Protein AF-A0A815FT78-F1 (afdb_monomer_lite)

Foldseek 3Di:
DAPVCVVDPLLDAPCPLVCVQCVVVQAPQAKEWEFQAFAACVCPPLPAALLDDFDPDSTIADGDIGHDPVLVVVVVVQLVVSVVSCVVVVHDDPDSVSSVVNVCSNCLQRYKYQHLNPAQFPRSSRLRSLQSGDLVSVVVSPTDPRSSPDRRVVRIGRRSCLNVDCVRYD

pLDDT: mean 88.98, std 9.95, range [44.56, 98.06]

Sequence (170 aa):
MDAGAFRSSNYRFEQWPYEPSIHSILANNRLLLGMISPLSRQFCPLSYTVNKDPIQDDLIEGTFIGGTSDVIHWWTSMYYETINNYISKNFFIGKDQYLMNAIALTYPHRINMMLSFRTSCGNEWFAFGPLLANQAEKQKLAFSITCQHQNLSEVIIPFENICNDSRNII

Organism: NCBI:txid433720

Secondary structure (DSSP, 8-state):
--GGGGS-TT---SS-S-HHHHHHHHTTS-EEEEE-SPBPGGG-S----TTSPP--SS-EEEEEEE--HHHHHHHHHHHHHHHHHHHHTT-----HHHHHHHHHHH-GGGEEEEEGGG-SSS-GGG-HHHHHS-HHHHHHTT--HHHHT--HHHHEEEGGGGGG-GGGB-

Structure (mmCIF, N/CA/C/O backbone):
data_AF-A0A815FT78-F1
#
_entry.id   AF-A0A815FT78-F1
#
loop_
_atom_site.group_PDB
_atom_site.id
_atom_site.type_symbol
_atom_site.label_atom_id
_atom_site.label_alt_id
_atom_site.label_comp_id
_atom_site.label_asym_id
_atom_site.label_entity_id
_atom_site.label_seq_id
_atom_site.pdbx_PDB_ins_code
_atom_site.Cartn_x
_atom_site.Cartn_y
_atom_site.Cartn_z
_atom_site.occupancy
_atom_site.B_iso_or_equiv
_atom_site.auth_seq_id
_atom_site.auth_comp_id
_atom_site.auth_asym_id
_atom_site.auth_atom_id
_atom_site.pdbx_PDB_model_num
ATOM 1 N N . MET A 1 1 ? -6.212 -1.878 -11.788 1.00 44.56 1 MET A N 1
ATOM 2 C CA . MET A 1 1 ? -6.041 -0.959 -12.930 1.00 44.56 1 MET A CA 1
ATOM 3 C C . MET A 1 1 ? -5.836 0.409 -12.305 1.00 44.56 1 MET A C 1
ATOM 5 O O . MET A 1 1 ? -6.713 0.821 -11.560 1.00 44.56 1 MET A O 1
ATOM 9 N N . ASP A 1 2 ? -4.664 1.017 -12.489 1.00 55.25 2 ASP A N 1
ATOM 10 C CA . ASP A 1 2 ? -4.301 2.308 -11.881 1.00 55.25 2 ASP A CA 1
ATOM 11 C C . ASP A 1 2 ? -5.181 3.427 -12.465 1.00 55.25 2 ASP A C 1
ATOM 13 O O . ASP A 1 2 ? -5.208 3.621 -13.682 1.00 55.25 2 ASP A O 1
ATOM 17 N N . ALA A 1 3 ? -5.927 4.147 -11.620 1.00 55.75 3 ALA A N 1
ATOM 18 C CA . ALA A 1 3 ? -6.829 5.208 -12.073 1.00 55.75 3 ALA A CA 1
ATOM 19 C C . ALA A 1 3 ? -6.074 6.405 -12.692 1.00 55.75 3 ALA A C 1
ATOM 21 O O . ALA A 1 3 ? -6.621 7.134 -13.525 1.00 55.75 3 ALA A O 1
ATOM 22 N N . GLY A 1 4 ? -4.801 6.589 -12.343 1.00 57.84 4 GLY A N 1
ATOM 23 C CA . GLY A 1 4 ? -3.894 7.559 -12.946 1.00 57.84 4 GLY A CA 1
ATOM 24 C C . GLY A 1 4 ? -3.567 7.311 -14.402 1.00 57.84 4 GLY A C 1
ATOM 25 O O . GLY A 1 4 ? -3.330 8.268 -15.143 1.00 57.84 4 GLY A O 1
ATOM 26 N N . ALA A 1 5 ? -3.628 6.053 -14.846 1.00 56.88 5 ALA A N 1
ATOM 27 C CA . ALA A 1 5 ? -3.409 5.702 -16.245 1.00 56.88 5 ALA A CA 1
ATOM 28 C C . ALA A 1 5 ? -4.428 6.382 -17.181 1.00 56.88 5 ALA A C 1
ATOM 30 O O . ALA A 1 5 ? -4.136 6.599 -18.353 1.00 56.88 5 ALA A O 1
ATOM 31 N N . PHE A 1 6 ? -5.593 6.801 -16.666 1.00 55.50 6 PHE A N 1
ATOM 32 C CA . PHE A 1 6 ? -6.598 7.553 -17.427 1.00 55.50 6 PHE A CA 1
ATOM 33 C C . PHE A 1 6 ? -6.329 9.061 -17.515 1.00 55.50 6 PHE A C 1
ATOM 35 O O . PHE A 1 6 ? -6.979 9.748 -18.301 1.00 55.50 6 PHE A O 1
ATOM 42 N N . ARG A 1 7 ? -5.390 9.604 -16.729 1.00 61.91 7 ARG A N 1
ATOM 43 C CA . ARG A 1 7 ? -5.092 11.049 -16.711 1.00 61.91 7 ARG A CA 1
ATOM 44 C C . ARG A 1 7 ? -4.151 11.487 -17.831 1.00 61.91 7 ARG A C 1
ATOM 46 O O . ARG A 1 7 ? -4.019 12.681 -18.079 1.00 61.91 7 ARG A O 1
ATOM 53 N N . SER A 1 8 ? -3.509 10.542 -18.513 1.00 62.00 8 SER A N 1
ATOM 54 C CA . SER A 1 8 ? -2.646 10.814 -19.658 1.00 62.00 8 SER A CA 1
ATOM 55 C C . SER A 1 8 ? -2.839 9.743 -20.721 1.00 62.00 8 SER A C 1
ATOM 57 O O . SER A 1 8 ? -2.659 8.556 -20.461 1.00 62.00 8 SER A O 1
ATOM 59 N N . SER A 1 9 ? -3.133 10.164 -21.952 1.00 57.16 9 SER A N 1
ATOM 60 C CA . SER A 1 9 ? -3.260 9.280 -23.120 1.00 57.16 9 SER A CA 1
ATOM 61 C C . SER A 1 9 ? -1.984 8.493 -23.445 1.00 57.16 9 SER A C 1
ATOM 63 O O . SER A 1 9 ? -2.024 7.580 -24.274 1.00 57.16 9 SER A O 1
ATOM 65 N N . ASN A 1 10 ? -0.863 8.861 -22.817 1.00 63.44 10 ASN A N 1
ATOM 66 C CA . ASN A 1 10 ? 0.461 8.337 -23.113 1.00 63.44 10 ASN A CA 1
ATOM 67 C C . ASN A 1 10 ? 0.827 7.112 -22.260 1.00 63.44 10 ASN A C 1
ATOM 69 O O . ASN A 1 10 ? 1.758 6.406 -22.628 1.00 63.44 10 ASN A O 1
ATOM 73 N N . TYR A 1 11 ? 0.101 6.799 -21.177 1.00 70.19 11 TYR A N 1
ATOM 74 C CA . TYR A 1 11 ? 0.361 5.598 -20.371 1.00 70.19 11 TYR A CA 1
ATOM 75 C C . TYR A 1 11 ? -0.310 4.366 -20.978 1.00 70.19 11 TYR A C 1
ATOM 77 O O . TYR A 1 11 ? -1.369 3.920 -20.543 1.00 70.19 11 TYR A O 1
ATOM 85 N N . ARG A 1 12 ? 0.314 3.811 -22.020 1.00 77.69 12 ARG A N 1
ATOM 86 C CA . ARG A 1 12 ? -0.079 2.521 -22.598 1.00 77.69 12 ARG A CA 1
ATOM 87 C C . ARG A 1 12 ? 0.994 1.488 -22.311 1.00 77.69 12 ARG A C 1
ATOM 89 O O . ARG A 1 12 ? 1.966 1.379 -23.056 1.00 77.69 12 ARG A O 1
ATOM 96 N N . PHE A 1 13 ? 0.795 0.758 -21.223 1.00 80.12 13 PHE A N 1
ATOM 97 C CA . PHE A 1 13 ? 1.576 -0.431 -20.926 1.00 80.12 13 PHE A CA 1
ATOM 98 C C . PHE A 1 13 ? 0.989 -1.623 -21.689 1.00 80.12 13 PHE A C 1
ATOM 100 O O . PHE A 1 13 ? -0.222 -1.837 -21.696 1.00 80.12 13 PHE A O 1
ATOM 107 N N . GLU A 1 14 ? 1.851 -2.372 -22.357 1.00 84.19 14 GLU A N 1
ATOM 108 C CA . GLU A 1 14 ? 1.546 -3.608 -23.073 1.00 84.19 14 GLU A CA 1
ATOM 109 C C . GLU A 1 14 ? 1.673 -4.826 -22.145 1.00 84.19 14 GLU A C 1
ATOM 111 O O . GLU A 1 14 ? 0.947 -5.804 -22.309 1.00 84.19 14 GLU A O 1
ATOM 116 N N . GLN A 1 15 ? 2.568 -4.764 -21.154 1.00 83.81 15 GLN A N 1
ATOM 117 C CA . GLN A 1 15 ? 2.854 -5.843 -20.209 1.00 83.81 15 GLN A CA 1
ATOM 118 C C . GLN A 1 15 ? 2.932 -5.302 -18.778 1.00 83.81 15 GLN A C 1
ATOM 120 O O . GLN A 1 15 ? 4.006 -5.217 -18.181 1.00 83.81 15 GLN A O 1
ATOM 125 N N . TRP A 1 16 ? 1.768 -4.953 -18.222 1.00 85.31 16 TRP A N 1
ATOM 126 C CA . TRP A 1 16 ? 1.654 -4.437 -16.860 1.00 85.31 16 TRP A CA 1
ATOM 127 C C . TRP A 1 16 ? 0.623 -5.205 -16.013 1.00 85.31 16 TRP A C 1
ATOM 129 O O . TRP A 1 16 ? -0.492 -5.444 -16.483 1.00 85.31 16 TRP A O 1
ATOM 139 N N . PRO A 1 17 ? 0.948 -5.532 -14.749 1.00 88.31 17 PRO A N 1
ATOM 140 C CA . PRO A 1 17 ? 2.288 -5.446 -14.169 1.00 88.31 17 PRO A CA 1
ATOM 141 C C . PRO A 1 17 ? 3.243 -6.443 -14.848 1.00 88.31 17 PRO A C 1
ATOM 143 O O . PRO A 1 17 ? 2.820 -7.505 -15.307 1.00 88.31 17 PRO A O 1
ATOM 146 N N . TYR A 1 18 ? 4.534 -6.118 -14.904 1.00 89.81 18 TYR A N 1
ATOM 147 C CA . TYR A 1 18 ? 5.546 -7.026 -15.430 1.00 89.81 18 TYR A CA 1
ATOM 148 C C . TYR A 1 18 ? 5.786 -8.161 -14.431 1.00 89.81 18 TYR A C 1
ATOM 150 O O . TYR A 1 18 ? 6.516 -8.011 -13.449 1.00 89.81 18 TYR A O 1
ATOM 158 N N . GLU A 1 19 ? 5.125 -9.291 -14.680 1.00 86.88 19 GLU A N 1
ATOM 159 C CA . GLU A 1 19 ? 5.017 -10.433 -13.766 1.00 86.88 19 GLU A CA 1
ATOM 160 C C . GLU A 1 19 ? 6.357 -10.872 -13.144 1.00 86.88 19 GLU A C 1
ATOM 162 O O . GLU A 1 19 ? 6.412 -10.945 -11.911 1.00 86.88 19 GLU A O 1
ATOM 167 N N . PRO A 1 20 ? 7.467 -11.010 -13.904 1.00 87.44 20 PRO A N 1
ATOM 168 C CA . PRO A 1 20 ? 8.739 -11.449 -13.331 1.00 87.44 20 PRO A CA 1
ATOM 169 C C . PRO A 1 20 ? 9.289 -10.518 -12.244 1.00 87.44 20 PRO A C 1
ATOM 171 O O . PRO A 1 20 ? 10.016 -10.964 -11.358 1.00 87.44 20 PRO A O 1
ATOM 174 N N . SER A 1 21 ? 8.952 -9.225 -12.287 1.00 81.50 21 SER A N 1
ATOM 175 C CA . SER A 1 21 ? 9.398 -8.252 -11.285 1.00 81.50 21 SER A CA 1
ATOM 176 C C . SER A 1 21 ? 8.562 -8.266 -10.010 1.00 81.50 21 SER A C 1
ATOM 178 O O . SER A 1 21 ? 9.054 -7.811 -8.979 1.00 81.50 21 SER A O 1
ATOM 180 N N . ILE A 1 22 ? 7.323 -8.764 -10.055 1.00 85.62 22 ILE A N 1
ATOM 181 C CA . ILE A 1 22 ? 6.393 -8.684 -8.916 1.00 85.62 22 ILE A CA 1
ATOM 182 C C . ILE A 1 22 ? 6.080 -10.050 -8.310 1.00 85.62 22 ILE A C 1
ATOM 184 O O . ILE A 1 22 ? 5.576 -10.106 -7.189 1.00 85.62 22 ILE A O 1
ATOM 188 N N . HIS A 1 23 ? 6.394 -11.142 -9.015 1.00 86.75 23 HIS A N 1
ATOM 189 C CA . HIS A 1 23 ? 6.067 -12.504 -8.601 1.00 86.75 23 HIS A CA 1
ATOM 190 C C . HIS A 1 23 ? 6.507 -12.800 -7.164 1.00 86.75 23 HIS A C 1
ATOM 192 O O . HIS A 1 23 ? 5.698 -13.191 -6.327 1.00 86.75 23 HIS A O 1
ATOM 198 N N . SER A 1 24 ? 7.778 -12.542 -6.843 1.00 83.75 24 SER A N 1
ATOM 199 C CA . SER A 1 24 ? 8.332 -12.791 -5.507 1.00 83.75 24 SER A CA 1
ATOM 200 C C . SER A 1 24 ? 7.691 -11.923 -4.417 1.00 83.75 24 SER A C 1
ATOM 202 O O . SER A 1 24 ? 7.580 -12.358 -3.271 1.00 83.75 24 SER A O 1
ATOM 204 N N . ILE A 1 25 ? 7.235 -10.718 -4.770 1.00 85.44 25 ILE A N 1
ATOM 205 C CA . ILE A 1 25 ? 6.565 -9.790 -3.854 1.00 85.44 25 ILE A CA 1
ATOM 206 C C . ILE A 1 25 ? 5.136 -10.253 -3.568 1.00 85.44 25 ILE A C 1
ATOM 208 O O . ILE A 1 25 ? 4.700 -10.159 -2.425 1.00 85.44 25 ILE A O 1
ATOM 212 N N . LEU A 1 26 ? 4.410 -10.755 -4.572 1.00 84.88 26 LEU A N 1
ATOM 213 C CA . LEU A 1 26 ? 3.021 -11.199 -4.406 1.00 84.88 26 LEU A CA 1
ATOM 214 C C . LEU A 1 26 ? 2.891 -12.634 -3.880 1.00 84.88 26 LEU A C 1
ATOM 216 O O . LEU A 1 26 ? 1.887 -12.967 -3.250 1.00 84.88 26 LEU A O 1
ATOM 220 N N . ALA A 1 27 ? 3.896 -13.483 -4.102 1.00 83.69 27 ALA A N 1
ATOM 221 C CA . ALA A 1 27 ? 3.887 -14.877 -3.663 1.00 83.69 27 ALA A CA 1
ATOM 222 C C . ALA A 1 27 ? 4.019 -15.047 -2.136 1.00 83.69 27 ALA A C 1
ATOM 224 O O . ALA A 1 27 ? 3.733 -16.119 -1.610 1.00 83.69 27 ALA A O 1
ATOM 225 N N . ASN A 1 28 ? 4.414 -14.006 -1.396 1.00 84.50 28 ASN A N 1
ATOM 226 C CA . ASN A 1 28 ? 4.670 -14.085 0.049 1.00 84.50 28 ASN A CA 1
ATOM 227 C C . ASN A 1 28 ? 3.409 -14.005 0.937 1.00 84.50 28 ASN A C 1
ATOM 229 O O . ASN A 1 28 ? 3.523 -13.787 2.144 1.00 84.50 28 ASN A O 1
ATOM 233 N N . ASN A 1 29 ? 2.219 -14.200 0.358 1.00 88.62 29 ASN A N 1
ATOM 234 C CA . ASN A 1 29 ? 0.929 -14.194 1.054 1.00 88.62 29 ASN A CA 1
ATOM 235 C C . ASN A 1 29 ? 0.651 -12.895 1.843 1.00 88.62 29 ASN A C 1
ATOM 237 O O . ASN A 1 29 ? 0.016 -12.913 2.904 1.00 88.62 29 ASN A O 1
ATOM 241 N N . ARG A 1 30 ? 1.117 -11.760 1.312 1.00 93.44 30 ARG A N 1
ATOM 242 C CA . ARG A 1 30 ? 0.825 -10.413 1.810 1.00 93.44 30 ARG A CA 1
ATOM 243 C C . ARG A 1 30 ? 0.186 -9.576 0.718 1.00 93.44 30 ARG A C 1
ATOM 245 O O . ARG A 1 30 ? 0.456 -9.766 -0.466 1.00 93.44 30 ARG A O 1
ATOM 252 N N . LEU A 1 31 ? -0.644 -8.632 1.134 1.00 93.88 31 LEU A N 1
ATOM 253 C CA . LEU A 1 31 ? -1.253 -7.669 0.236 1.00 93.88 31 LEU A CA 1
ATOM 254 C C . LEU A 1 31 ? -0.255 -6.563 -0.089 1.00 93.88 31 LEU A C 1
ATOM 256 O O . LEU A 1 31 ? 0.326 -5.992 0.828 1.00 93.88 31 LEU A O 1
ATOM 260 N N . LEU A 1 32 ? -0.082 -6.228 -1.363 1.00 93.50 32 LEU A N 1
ATOM 261 C CA . LEU A 1 32 ? 0.662 -5.036 -1.762 1.00 93.50 32 LEU A CA 1
ATOM 262 C C . LEU A 1 32 ? -0.276 -3.824 -1.823 1.00 93.50 32 LEU A C 1
ATOM 264 O O . LEU A 1 32 ? -1.267 -3.867 -2.550 1.00 93.50 32 LEU A O 1
ATOM 268 N N . LEU A 1 33 ? 0.068 -2.763 -1.088 1.00 93.50 33 LEU A N 1
ATOM 269 C CA . LEU A 1 33 ? -0.592 -1.451 -1.103 1.00 93.50 33 LEU A CA 1
ATOM 270 C C . LEU A 1 33 ? 0.425 -0.336 -1.391 1.00 93.50 33 LEU A C 1
ATOM 272 O O . LEU A 1 33 ? 1.629 -0.532 -1.214 1.00 93.50 33 LEU A O 1
ATOM 276 N N . GLY A 1 34 ? -0.047 0.829 -1.843 1.00 92.75 34 GLY A N 1
ATOM 277 C CA . GLY A 1 34 ? 0.787 2.021 -2.042 1.00 92.75 34 GLY A CA 1
ATOM 278 C C . GLY A 1 34 ? 0.671 2.988 -0.877 1.00 92.75 34 GLY A C 1
ATOM 279 O O . GLY A 1 34 ? -0.418 3.172 -0.352 1.00 92.75 34 GLY A O 1
ATOM 280 N N . MET A 1 35 ? 1.771 3.626 -0.499 1.00 94.38 35 MET A N 1
ATOM 281 C CA . MET A 1 35 ? 1.827 4.649 0.541 1.00 94.38 35 MET A CA 1
ATOM 282 C C . MET A 1 35 ? 2.392 5.933 -0.054 1.00 94.38 35 MET A C 1
ATOM 284 O O . MET A 1 35 ? 3.529 5.967 -0.525 1.00 94.38 35 MET A O 1
ATOM 288 N N . ILE A 1 36 ? 1.578 6.979 -0.051 1.00 94.31 36 ILE A N 1
ATOM 289 C CA . ILE A 1 36 ? 1.818 8.255 -0.735 1.00 94.31 36 ILE A CA 1
ATOM 290 C C . ILE A 1 36 ? 2.419 9.327 0.178 1.00 94.31 36 ILE A C 1
ATOM 292 O O . ILE A 1 36 ? 2.924 10.329 -0.310 1.00 94.31 36 ILE A O 1
ATOM 296 N N . SER A 1 37 ? 2.434 9.095 1.490 1.00 95.00 37 SER A N 1
ATOM 297 C CA . SER A 1 37 ? 2.999 10.015 2.482 1.00 95.00 37 SER A CA 1
ATOM 298 C C . SER A 1 37 ? 3.778 9.236 3.544 1.00 95.00 37 SER A C 1
ATOM 300 O O . SER A 1 37 ? 3.440 8.081 3.790 1.00 95.00 37 SER A O 1
ATOM 302 N N . PRO A 1 38 ? 4.791 9.821 4.209 1.00 96.31 38 PRO A N 1
ATOM 303 C CA . PRO A 1 38 ? 5.415 9.206 5.381 1.00 96.31 38 PRO A CA 1
ATOM 304 C C . PRO A 1 38 ? 4.419 8.992 6.534 1.00 96.31 38 PRO A C 1
ATOM 306 O O . PRO A 1 38 ? 3.442 9.727 6.673 1.00 96.31 38 PRO A O 1
ATOM 309 N N . LEU A 1 39 ? 4.682 8.006 7.398 1.00 96.75 39 LEU A N 1
ATOM 310 C CA . LEU A 1 39 ? 3.824 7.705 8.546 1.00 96.75 39 LEU A CA 1
ATOM 311 C C . LEU A 1 39 ? 4.026 8.738 9.659 1.00 96.75 39 LEU A C 1
ATOM 313 O O . LEU A 1 39 ? 5.156 8.995 10.058 1.00 96.75 39 LEU A O 1
ATOM 317 N N . SER A 1 40 ? 2.957 9.279 10.243 1.00 96.25 40 SER A N 1
ATOM 318 C CA . SER A 1 40 ? 3.118 10.107 11.445 1.00 96.25 40 SER A CA 1
ATOM 319 C C . SER A 1 40 ? 3.694 9.292 12.608 1.00 96.25 40 SER A C 1
ATOM 321 O O . SER A 1 40 ? 3.234 8.182 12.895 1.00 96.25 40 SER A O 1
ATOM 323 N N . ARG A 1 41 ? 4.653 9.870 13.342 1.00 95.75 41 ARG A N 1
ATOM 324 C CA . ARG A 1 41 ? 5.292 9.230 14.505 1.00 95.75 41 ARG A CA 1
ATOM 325 C C . ARG A 1 41 ? 4.304 8.744 15.565 1.00 95.75 41 ARG A C 1
ATOM 327 O O . ARG A 1 41 ? 4.609 7.782 16.264 1.00 95.75 41 ARG A O 1
ATOM 334 N N . GLN A 1 42 ? 3.122 9.352 15.665 1.00 94.75 42 GLN A N 1
ATOM 335 C CA . GLN A 1 42 ? 2.080 8.938 16.613 1.00 94.75 42 GLN A CA 1
ATOM 336 C C . GLN A 1 42 ? 1.581 7.500 16.395 1.00 94.75 42 GLN A C 1
ATOM 338 O O . GLN A 1 42 ? 1.028 6.895 17.310 1.00 94.75 42 GLN A O 1
ATOM 343 N N . PHE A 1 43 ? 1.773 6.948 15.194 1.00 95.75 43 PHE A N 1
ATOM 344 C CA . PHE A 1 43 ? 1.397 5.575 14.868 1.00 95.75 43 PHE A CA 1
ATOM 345 C C . PHE A 1 43 ? 2.512 4.561 15.145 1.00 95.75 43 PHE A C 1
ATOM 347 O O . PHE A 1 43 ? 2.291 3.368 14.958 1.00 95.75 43 PHE A O 1
ATOM 354 N N . CYS A 1 44 ? 3.687 5.005 15.604 1.00 95.56 44 CYS A N 1
ATOM 355 C CA . CYS A 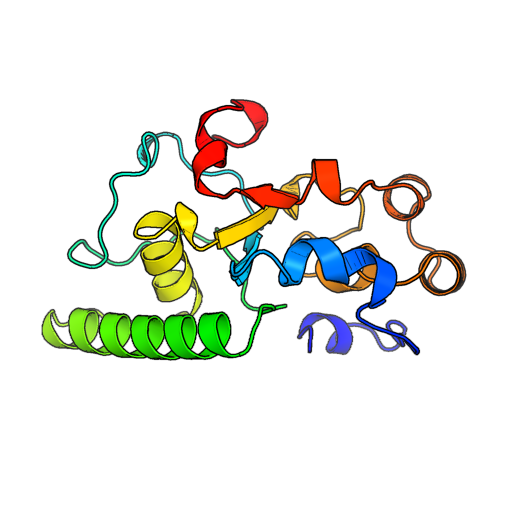1 44 ? 4.780 4.132 16.013 1.00 95.56 44 CYS A CA 1
ATOM 356 C C . CYS A 1 44 ? 4.842 4.018 17.553 1.00 95.56 44 CYS A C 1
ATOM 358 O O . CYS A 1 44 ? 4.908 5.040 18.236 1.00 95.56 44 CYS A O 1
ATOM 360 N N . PRO A 1 45 ? 4.880 2.797 18.124 1.00 95.25 45 PRO A N 1
ATOM 361 C CA . PRO A 1 45 ? 4.790 1.506 17.441 1.00 95.25 45 PRO A CA 1
ATOM 362 C C . PRO A 1 45 ? 3.373 1.224 16.913 1.00 95.25 45 PRO A C 1
ATOM 364 O O . PRO A 1 45 ? 2.384 1.697 17.483 1.00 95.25 45 PRO A O 1
ATOM 367 N N . LEU A 1 46 ? 3.293 0.407 15.855 1.00 94.81 46 LEU A N 1
ATOM 368 C CA . LEU A 1 46 ? 2.053 0.022 15.169 1.00 94.81 46 LEU A CA 1
ATOM 369 C C . LEU A 1 46 ? 1.098 -0.736 16.109 1.00 94.81 46 LEU A C 1
ATOM 371 O O . LEU A 1 46 ? 1.129 -1.958 16.212 1.00 94.81 46 LEU A O 1
ATOM 375 N N . SER A 1 47 ? 0.265 0.016 16.824 1.00 94.69 47 SER A N 1
ATOM 376 C CA . SER A 1 47 ? -0.645 -0.464 17.880 1.00 94.69 47 SER A CA 1
ATOM 377 C C . SER A 1 47 ? -2.087 0.017 17.669 1.00 94.69 47 SER A C 1
ATOM 379 O O . SER A 1 47 ? -2.916 0.061 18.588 1.00 94.69 47 SER A O 1
ATOM 381 N N . TYR A 1 48 ? -2.393 0.446 16.446 1.00 96.38 48 TYR A N 1
ATOM 382 C CA . TYR A 1 48 ? -3.745 0.801 16.049 1.00 96.38 48 TYR A CA 1
ATOM 383 C C . TYR A 1 48 ? -4.626 -0.452 15.963 1.00 96.38 48 TYR A C 1
ATOM 385 O O . TYR A 1 48 ? -4.146 -1.559 15.731 1.00 96.38 48 TYR A O 1
ATOM 393 N N . THR A 1 49 ? -5.930 -0.271 16.159 1.00 95.62 49 THR A N 1
ATOM 394 C CA . THR A 1 49 ? -6.923 -1.316 15.922 1.00 95.62 49 THR A CA 1
ATOM 395 C C . THR A 1 49 ? -8.127 -0.701 15.228 1.00 95.62 49 THR A C 1
ATOM 397 O O . THR A 1 49 ? -8.513 0.423 15.552 1.00 95.62 49 THR A O 1
ATOM 400 N N . VAL A 1 50 ? -8.781 -1.461 14.347 1.00 95.12 50 VAL A N 1
ATOM 401 C CA . VAL A 1 50 ? -10.027 -1.057 13.665 1.00 95.12 50 VAL A CA 1
ATOM 402 C C . VAL A 1 50 ? -11.159 -0.674 14.626 1.00 95.12 50 VAL A C 1
ATOM 404 O O . VAL A 1 50 ? -12.172 -0.121 14.214 1.00 95.12 50 VAL A O 1
ATOM 407 N N . ASN A 1 51 ? -11.023 -0.947 15.926 1.00 94.56 51 ASN A N 1
ATOM 408 C CA . ASN A 1 51 ? -12.001 -0.531 16.921 1.00 94.56 51 ASN A CA 1
ATOM 409 C C . ASN A 1 51 ? -11.910 0.954 17.300 1.00 94.56 51 ASN A C 1
ATOM 411 O O . ASN A 1 51 ? -12.885 1.466 17.852 1.00 94.56 51 ASN A O 1
ATOM 415 N N . LYS A 1 52 ? -10.789 1.619 17.002 1.00 94.44 52 LYS A N 1
ATOM 416 C CA . LYS A 1 52 ? -10.595 3.067 17.161 1.00 94.44 52 LYS A CA 1
ATOM 417 C C . LYS A 1 52 ? -11.223 3.838 15.996 1.00 94.44 52 LYS A C 1
ATOM 419 O O . LYS A 1 52 ? -11.635 3.242 15.005 1.00 94.44 52 LYS A O 1
ATOM 424 N N . ASP A 1 53 ? -11.255 5.159 16.110 1.00 93.81 53 ASP A N 1
ATOM 425 C CA . ASP A 1 53 ? -11.791 6.056 15.085 1.00 93.81 53 ASP A CA 1
ATOM 426 C C . ASP A 1 53 ? -11.053 5.896 13.740 1.00 93.81 53 ASP A C 1
ATOM 428 O O . ASP A 1 53 ? -9.853 5.584 13.739 1.00 93.81 53 ASP A O 1
ATOM 432 N N . PRO A 1 54 ? -11.735 6.105 12.595 1.00 94.25 54 PRO A N 1
ATOM 433 C CA . PRO A 1 54 ? -11.110 6.034 11.277 1.00 94.25 54 PRO A CA 1
ATOM 434 C C . PRO A 1 54 ? -9.930 6.998 11.139 1.00 94.25 54 PRO A C 1
ATOM 436 O O . PRO A 1 54 ? -9.972 8.129 11.624 1.00 94.25 54 PRO A O 1
ATOM 439 N N . ILE A 1 55 ? -8.896 6.573 10.416 1.00 93.69 55 ILE A N 1
ATOM 440 C CA . ILE A 1 55 ? -7.696 7.384 10.191 1.00 93.69 55 ILE A CA 1
ATOM 441 C C . ILE A 1 55 ? -7.884 8.216 8.929 1.00 93.69 55 ILE A C 1
ATOM 443 O O . ILE A 1 55 ? -7.829 7.688 7.816 1.00 93.69 55 ILE A O 1
ATOM 447 N N . GLN A 1 56 ? -8.091 9.517 9.119 1.00 92.75 56 GLN A N 1
ATOM 448 C CA . GLN A 1 56 ? -8.429 10.467 8.058 1.00 92.75 56 GLN A CA 1
ATOM 449 C C . GLN A 1 56 ? -7.204 11.130 7.405 1.00 92.75 56 GLN A C 1
ATOM 451 O O . GLN A 1 56 ? -7.287 12.270 6.955 1.00 92.75 56 GLN A O 1
ATOM 456 N N . ASP A 1 57 ? -6.087 10.406 7.333 1.00 92.19 57 ASP A N 1
ATOM 457 C CA . ASP A 1 57 ? -4.842 10.878 6.724 1.00 92.19 57 ASP A CA 1
ATOM 458 C C . ASP A 1 57 ? -4.738 10.416 5.261 1.00 92.19 57 ASP A C 1
ATOM 460 O O . ASP A 1 57 ? -5.072 9.271 4.936 1.00 92.19 57 ASP A O 1
ATOM 464 N N . ASP A 1 58 ? -4.211 11.268 4.380 1.00 92.44 58 ASP A N 1
ATOM 465 C CA . ASP A 1 58 ? -3.877 10.889 3.001 1.00 92.44 58 ASP A CA 1
ATOM 466 C C . ASP A 1 58 ? -2.550 10.087 3.000 1.00 92.44 58 ASP A C 1
ATOM 468 O O . ASP A 1 58 ? -1.465 10.614 2.737 1.00 92.44 58 ASP A O 1
ATOM 472 N N . LEU A 1 59 ? -2.638 8.805 3.384 1.00 94.00 59 LEU A N 1
ATOM 473 C CA . LEU A 1 59 ? -1.491 7.929 3.667 1.00 94.00 59 LEU A CA 1
ATOM 474 C C . LEU A 1 59 ? -1.337 6.781 2.663 1.00 94.00 59 LEU A C 1
ATOM 476 O O . LEU A 1 59 ? -0.301 6.681 2.010 1.00 94.00 59 LEU A O 1
ATOM 480 N N . ILE A 1 60 ? -2.324 5.888 2.579 1.00 93.62 60 ILE A N 1
ATOM 481 C CA . ILE A 1 60 ? -2.322 4.719 1.683 1.00 93.62 60 ILE A CA 1
ATOM 482 C C . ILE A 1 60 ? -3.158 5.023 0.452 1.00 93.62 60 ILE A C 1
ATOM 484 O O . ILE A 1 60 ? -4.129 5.737 0.562 1.00 93.62 60 ILE A O 1
ATOM 488 N N . GLU A 1 61 ? -2.864 4.484 -0.719 1.00 85.75 61 GLU A N 1
ATOM 489 C CA . GLU A 1 61 ? -3.657 4.727 -1.924 1.00 85.75 61 GLU A CA 1
ATOM 490 C C . GLU A 1 61 ? -4.276 3.450 -2.510 1.00 85.75 61 GLU A C 1
ATOM 492 O O . GLU A 1 61 ? -3.634 2.399 -2.595 1.00 85.75 61 GLU A O 1
ATOM 497 N N . GLY A 1 62 ? -5.516 3.578 -2.996 1.00 66.94 62 GLY A N 1
ATOM 498 C CA . GLY A 1 62 ? -6.210 2.587 -3.814 1.00 66.94 62 GLY A CA 1
ATOM 499 C C . GLY A 1 62 ? -5.875 2.681 -5.305 1.00 66.94 62 GLY A C 1
ATOM 500 O O . GLY A 1 62 ? -6.698 3.141 -6.090 1.00 66.94 62 GLY A O 1
ATOM 501 N N . THR A 1 63 ? -4.699 2.197 -5.710 1.00 63.66 63 THR A N 1
ATOM 502 C CA . THR A 1 63 ? -4.301 2.163 -7.135 1.00 63.66 63 THR A CA 1
ATOM 503 C C . THR A 1 63 ? -3.947 0.751 -7.619 1.00 63.66 63 THR A C 1
ATOM 505 O O . THR A 1 63 ? -4.400 0.301 -8.681 1.00 63.66 63 THR A O 1
ATOM 508 N N . PHE A 1 64 ? -3.206 -0.010 -6.815 1.00 74.00 64 PHE A N 1
ATOM 509 C CA . PHE A 1 64 ? -2.888 -1.408 -7.083 1.00 74.00 64 PHE A CA 1
ATOM 510 C C . PHE A 1 64 ? -3.066 -2.225 -5.806 1.00 74.00 64 PHE A C 1
ATOM 512 O O . PHE A 1 64 ? -2.502 -1.897 -4.767 1.00 74.00 64 PHE A O 1
ATOM 519 N N . ILE A 1 65 ? -3.859 -3.288 -5.910 1.00 78.12 65 ILE A N 1
ATOM 520 C CA . ILE A 1 65 ? -4.068 -4.286 -4.864 1.00 78.12 65 ILE A CA 1
ATOM 521 C C . ILE A 1 65 ? -3.635 -5.611 -5.481 1.00 78.12 65 ILE A C 1
ATOM 523 O O . ILE A 1 65 ? -4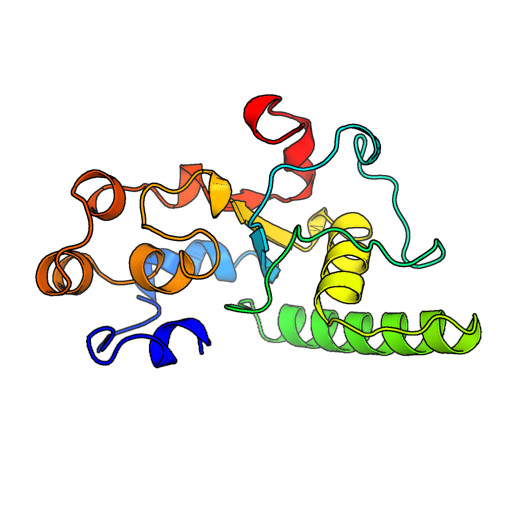.199 -6.035 -6.491 1.00 78.12 65 ILE A O 1
ATOM 527 N N . GLY A 1 66 ? -2.610 -6.236 -4.909 1.00 81.00 66 GLY A N 1
ATOM 528 C CA . GLY A 1 66 ? -2.054 -7.490 -5.414 1.00 81.00 66 GLY A CA 1
ATOM 529 C C . GLY A 1 66 ? -1.753 -8.472 -4.292 1.00 81.00 66 GLY A C 1
ATOM 530 O O . GLY A 1 66 ? -1.427 -8.067 -3.178 1.00 81.00 66 GLY A O 1
ATOM 531 N N . GLY A 1 67 ? -1.851 -9.763 -4.597 1.00 85.69 67 GLY A N 1
ATOM 532 C CA . GLY A 1 67 ? -1.563 -10.861 -3.680 1.00 85.69 67 GLY A CA 1
ATOM 533 C C . GLY A 1 67 ? -2.099 -12.185 -4.220 1.00 85.69 67 GLY A C 1
ATOM 534 O O . GLY A 1 67 ? -2.646 -12.244 -5.323 1.00 85.69 67 GLY A O 1
ATOM 535 N N . THR A 1 68 ? -1.953 -13.248 -3.435 1.00 88.81 68 THR A N 1
ATOM 536 C CA . THR A 1 68 ? -2.588 -14.549 -3.700 1.00 88.81 68 THR A CA 1
ATOM 537 C C . THR A 1 68 ? -4.113 -14.456 -3.545 1.00 88.81 68 THR A C 1
ATOM 539 O O . THR A 1 68 ? -4.628 -13.528 -2.919 1.00 88.81 68 THR A O 1
ATOM 542 N N . SER A 1 69 ? -4.856 -15.443 -4.060 1.00 91.62 69 SER A N 1
ATOM 543 C CA . SER A 1 69 ? -6.320 -15.503 -3.888 1.00 91.62 69 SER A CA 1
ATOM 544 C C . SER A 1 69 ? -6.737 -15.417 -2.414 1.00 91.62 69 SER A C 1
ATOM 546 O O . SER A 1 69 ? -7.675 -14.697 -2.077 1.00 91.62 69 SER A O 1
ATOM 548 N N . ASP A 1 70 ? -6.003 -16.088 -1.525 1.00 93.19 70 ASP A N 1
ATOM 549 C CA . ASP A 1 70 ? -6.270 -16.091 -0.083 1.00 93.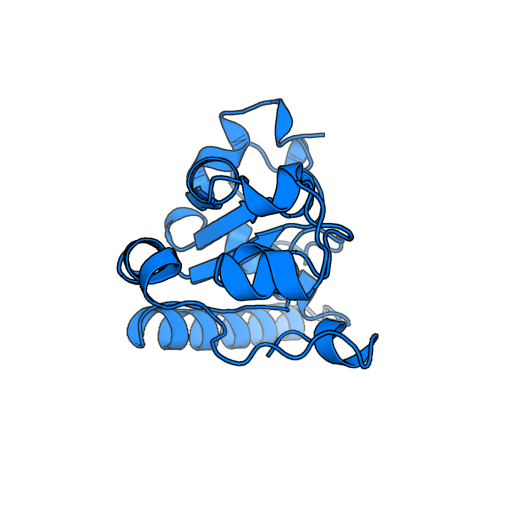19 70 ASP A CA 1
ATOM 550 C C . ASP A 1 70 ? -6.085 -14.706 0.543 1.00 93.19 70 ASP A C 1
ATOM 552 O O . ASP A 1 70 ? -6.874 -14.282 1.391 1.00 93.19 70 ASP A O 1
ATOM 556 N N . VAL A 1 71 ? -5.062 -13.966 0.106 1.00 93.31 71 VAL A N 1
ATOM 557 C CA . VAL A 1 71 ? -4.835 -12.583 0.540 1.00 93.31 71 VAL A CA 1
ATOM 558 C C . VAL A 1 71 ? -5.968 -11.681 0.082 1.00 93.31 71 VAL A C 1
ATOM 560 O O . VAL A 1 71 ? -6.439 -10.866 0.873 1.00 93.31 71 VAL A O 1
ATOM 563 N N . ILE A 1 72 ? -6.417 -11.823 -1.166 1.00 92.69 72 ILE A N 1
ATOM 564 C CA . ILE A 1 72 ? -7.523 -11.019 -1.691 1.00 92.69 72 ILE A CA 1
ATOM 565 C C . ILE A 1 72 ? -8.813 -11.326 -0.925 1.00 92.69 72 ILE A C 1
ATOM 567 O O . ILE A 1 72 ? -9.489 -10.396 -0.493 1.00 92.69 72 ILE A O 1
ATOM 571 N N . HIS A 1 73 ? -9.117 -12.598 -0.653 1.00 95.25 73 HIS A N 1
ATOM 572 C CA . HIS A 1 73 ? -10.270 -12.972 0.172 1.00 95.25 73 HIS A CA 1
ATOM 573 C C . HIS A 1 73 ? -10.195 -12.407 1.592 1.00 95.25 73 HIS A C 1
ATOM 575 O O . HIS A 1 73 ? -11.190 -11.878 2.100 1.00 95.25 73 HIS A O 1
ATOM 581 N N . TRP A 1 74 ? -9.024 -12.482 2.229 1.00 96.06 74 TRP A N 1
ATOM 582 C CA . TRP A 1 74 ? -8.803 -11.868 3.535 1.00 96.06 74 TRP A CA 1
ATOM 583 C C . TRP A 1 74 ? -9.028 -10.354 3.487 1.00 96.06 74 TRP A C 1
ATOM 585 O O . TRP A 1 74 ? -9.768 -9.826 4.314 1.00 96.06 74 TRP A O 1
ATOM 595 N N . TRP A 1 75 ? -8.443 -9.666 2.504 1.00 95.62 75 TRP A N 1
ATOM 596 C CA . TRP A 1 75 ? -8.589 -8.222 2.344 1.00 95.62 75 TRP A CA 1
ATOM 597 C C . TRP A 1 75 ? -10.053 -7.823 2.169 1.00 95.62 75 TRP A C 1
ATOM 599 O O . TRP A 1 75 ? -10.532 -6.945 2.879 1.00 95.62 75 TRP A O 1
ATOM 609 N N . THR A 1 76 ? -10.784 -8.503 1.284 1.00 95.50 76 THR A N 1
ATOM 610 C CA . THR A 1 76 ? -12.214 -8.259 1.065 1.00 95.50 76 THR A CA 1
ATOM 611 C C . THR A 1 76 ? -13.019 -8.443 2.350 1.00 95.50 76 THR A C 1
ATOM 613 O O . THR A 1 76 ? -13.849 -7.594 2.671 1.00 95.50 76 THR A O 1
ATOM 616 N N . SER A 1 77 ? -12.749 -9.510 3.109 1.00 97.56 77 SER A N 1
ATOM 617 C CA . SER A 1 77 ? -13.433 -9.774 4.382 1.00 97.56 77 SER A CA 1
ATOM 618 C C . SER A 1 77 ? -13.170 -8.648 5.384 1.00 97.56 77 SER A C 1
ATOM 620 O O . SER A 1 77 ? -14.111 -8.033 5.883 1.00 97.56 77 SER A O 1
ATOM 622 N N . MET A 1 78 ? -11.898 -8.286 5.588 1.00 97.31 78 MET A N 1
ATOM 623 C CA . MET A 1 78 ? -11.527 -7.213 6.511 1.00 97.31 78 MET A CA 1
ATOM 624 C C . MET A 1 78 ? -12.077 -5.850 6.096 1.00 97.31 78 MET A C 1
ATOM 626 O O . MET A 1 78 ? -12.461 -5.055 6.954 1.00 97.31 78 MET A O 1
ATOM 630 N N . TYR A 1 79 ? -12.124 -5.571 4.795 1.00 96.12 79 TYR A N 1
ATOM 631 C CA . TYR A 1 79 ? -12.659 -4.329 4.255 1.00 96.12 79 TYR A CA 1
ATOM 632 C C . TYR A 1 79 ? -14.135 -4.158 4.626 1.00 96.12 79 TYR A C 1
ATOM 634 O O . TYR A 1 79 ? -14.508 -3.147 5.224 1.00 96.12 79 TYR A O 1
ATOM 642 N N . TYR A 1 80 ? -14.966 -5.171 4.363 1.00 96.69 80 TYR A N 1
ATOM 643 C CA . TYR A 1 80 ? -16.393 -5.113 4.693 1.00 96.69 80 TYR A CA 1
ATOM 644 C C . TYR A 1 80 ? -16.671 -5.196 6.198 1.00 96.69 80 TYR A C 1
ATOM 646 O O . TYR A 1 80 ? -17.565 -4.504 6.688 1.00 96.69 80 TYR A O 1
ATOM 654 N N . GLU A 1 81 ? -15.894 -5.969 6.959 1.00 97.56 81 GLU A N 1
ATOM 655 C CA . GLU A 1 81 ? -16.001 -5.989 8.423 1.00 97.56 81 GLU A CA 1
ATOM 656 C C . GLU A 1 81 ? -15.683 -4.619 9.033 1.00 97.56 81 GLU A C 1
ATOM 658 O O . GLU A 1 81 ? -16.409 -4.143 9.909 1.00 97.56 81 GLU A O 1
ATOM 663 N N . THR A 1 82 ? -14.646 -3.944 8.529 1.00 97.19 82 THR A N 1
ATOM 664 C CA . THR A 1 82 ? -14.253 -2.606 8.993 1.00 97.19 82 THR A CA 1
ATOM 665 C C . THR A 1 82 ? -15.325 -1.568 8.660 1.00 97.19 82 THR A C 1
ATOM 667 O O . THR A 1 82 ? -15.667 -0.757 9.522 1.00 97.19 82 THR A O 1
ATOM 670 N N . ILE A 1 83 ? -15.921 -1.637 7.461 1.00 96.44 83 ILE A N 1
ATOM 671 C CA . ILE A 1 83 ? -17.081 -0.813 7.084 1.00 96.44 83 ILE A CA 1
ATOM 672 C C . ILE A 1 83 ? -18.221 -1.006 8.084 1.00 96.44 83 ILE A C 1
ATOM 674 O O . ILE A 1 83 ? -18.695 -0.031 8.666 1.00 96.44 83 ILE A O 1
ATOM 678 N N . ASN A 1 84 ? -18.639 -2.251 8.320 1.00 96.50 84 ASN A N 1
ATOM 679 C CA . ASN A 1 84 ? -19.763 -2.551 9.208 1.00 96.50 84 ASN A CA 1
ATOM 680 C C . ASN A 1 84 ? -19.504 -2.057 10.636 1.00 96.50 84 ASN A C 1
ATOM 682 O O . ASN A 1 84 ? -20.381 -1.457 11.260 1.00 96.50 84 ASN A O 1
ATOM 686 N N . ASN A 1 85 ? -18.284 -2.251 11.137 1.00 97.06 85 ASN A N 1
ATOM 687 C CA . ASN A 1 85 ? -17.868 -1.766 12.447 1.00 97.06 85 ASN A CA 1
ATOM 688 C C . ASN A 1 85 ? -17.939 -0.231 12.545 1.00 97.06 85 ASN A C 1
ATOM 690 O O . ASN A 1 85 ? -18.474 0.289 13.524 1.00 97.06 85 ASN A O 1
ATOM 694 N N . TYR A 1 86 ? -17.470 0.508 11.540 1.00 97.25 86 TYR A N 1
ATOM 695 C CA . TYR A 1 86 ? -17.545 1.971 11.554 1.00 97.25 86 TYR A CA 1
ATOM 696 C C . TYR A 1 86 ? -18.968 2.507 11.414 1.00 97.25 86 TYR A C 1
ATOM 698 O O . TYR A 1 86 ? -19.344 3.412 12.163 1.00 97.25 86 TYR A O 1
ATOM 706 N N . ILE A 1 87 ? -19.792 1.896 10.561 1.00 95.62 87 ILE A N 1
ATOM 707 C CA . ILE A 1 87 ? -21.216 2.232 10.458 1.00 95.62 87 ILE A CA 1
ATOM 708 C C . ILE A 1 87 ? -21.920 2.008 11.802 1.00 95.62 87 ILE A C 1
ATOM 710 O O . ILE A 1 87 ? -22.667 2.874 12.249 1.00 95.62 87 ILE A O 1
ATOM 714 N N . SER A 1 88 ? -21.632 0.900 12.497 1.00 96.75 88 SER A N 1
ATOM 715 C CA . SER A 1 88 ? -22.235 0.601 13.808 1.00 96.75 88 SER A CA 1
ATOM 716 C C . SER A 1 88 ? -21.924 1.647 14.891 1.00 96.75 88 SER A C 1
ATOM 718 O O . SER A 1 88 ? -22.655 1.762 15.873 1.00 96.75 88 SER A O 1
ATOM 720 N N . LYS A 1 89 ? -20.859 2.434 14.696 1.00 96.19 89 LYS A N 1
ATOM 721 C CA . LYS A 1 89 ? -20.410 3.517 15.582 1.00 96.19 89 LYS A CA 1
ATOM 722 C C . LYS A 1 89 ? -20.821 4.905 15.082 1.00 96.19 89 LYS A C 1
ATOM 724 O O . LYS A 1 89 ? -20.378 5.902 15.641 1.00 96.19 89 LYS A O 1
ATOM 729 N N . ASN A 1 90 ? -21.671 4.979 14.056 1.00 95.94 90 ASN A N 1
ATOM 730 C CA . ASN A 1 90 ? -22.102 6.214 13.396 1.00 95.94 90 ASN A CA 1
ATOM 731 C C . ASN A 1 90 ? -20.959 7.024 12.756 1.00 95.94 90 ASN A C 1
ATOM 733 O O . ASN A 1 90 ? -21.068 8.243 12.614 1.00 95.94 90 ASN A O 1
ATOM 737 N N . PHE A 1 91 ? -19.870 6.371 12.339 1.00 95.75 91 PHE A N 1
ATOM 738 C CA . PHE A 1 91 ? -18.842 7.034 11.540 1.00 95.75 91 PHE A CA 1
ATOM 739 C C . PHE A 1 91 ? -19.233 7.063 10.062 1.00 95.75 91 PHE A C 1
ATOM 741 O O . PHE A 1 91 ? -19.585 6.040 9.473 1.00 95.75 91 PHE A O 1
ATOM 748 N N . PHE A 1 92 ? -19.112 8.236 9.440 1.00 90.12 92 PHE A N 1
ATOM 749 C CA . PHE A 1 92 ? -19.210 8.383 7.992 1.00 90.12 92 PHE A CA 1
ATOM 750 C C . PHE A 1 92 ? -17.857 8.083 7.335 1.00 90.12 92 PHE A C 1
ATOM 752 O O . PHE A 1 92 ? -16.853 8.726 7.642 1.00 90.12 92 PHE A O 1
ATOM 759 N N . ILE A 1 93 ? -17.833 7.127 6.405 1.00 90.94 93 ILE A N 1
ATOM 760 C CA . ILE A 1 93 ? -16.638 6.756 5.641 1.00 90.94 93 ILE A CA 1
ATOM 761 C C . ILE A 1 93 ? -16.750 7.352 4.238 1.00 90.94 93 ILE A C 1
ATOM 763 O O . ILE A 1 93 ? -17.368 6.773 3.349 1.00 90.94 93 ILE A O 1
ATOM 767 N N . GLY A 1 94 ? -16.177 8.544 4.059 1.00 85.19 94 GLY A N 1
ATOM 768 C CA . GLY A 1 94 ? -16.230 9.287 2.793 1.00 85.19 94 GLY A CA 1
ATOM 769 C C . GLY A 1 94 ? -15.122 8.945 1.791 1.00 85.19 94 GLY A C 1
ATOM 770 O O . GLY A 1 94 ? -15.225 9.322 0.627 1.00 85.19 94 GLY A O 1
ATOM 771 N N . LYS A 1 95 ? -14.069 8.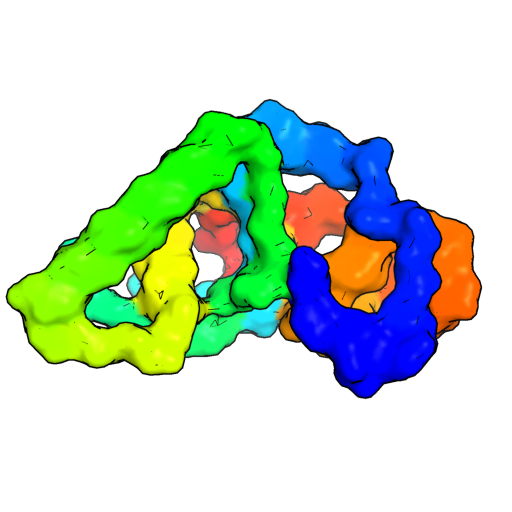246 2.232 1.00 91.44 95 LYS A N 1
ATOM 772 C CA . LYS A 1 95 ? -12.947 7.795 1.400 1.00 91.44 95 LYS A CA 1
ATOM 773 C C . LYS A 1 95 ? -12.585 6.355 1.757 1.00 91.44 95 LYS A C 1
ATOM 775 O O . LYS A 1 95 ? -12.494 6.009 2.935 1.00 91.44 95 LYS A O 1
ATOM 780 N N . ASP A 1 96 ? -12.322 5.539 0.745 1.00 91.56 96 ASP A N 1
ATOM 781 C CA . ASP A 1 96 ? -11.794 4.178 0.883 1.00 91.56 96 ASP A CA 1
ATOM 782 C C . ASP A 1 96 ? -10.459 4.147 1.642 1.00 91.56 96 ASP A C 1
ATOM 784 O O . ASP A 1 96 ? -10.222 3.250 2.451 1.00 91.56 96 ASP A O 1
ATOM 788 N N . GLN A 1 97 ? -9.645 5.185 1.463 1.00 93.19 97 GLN A N 1
ATOM 789 C CA . GLN A 1 97 ? -8.397 5.431 2.179 1.00 93.19 97 GLN A CA 1
ATOM 790 C C . GLN A 1 97 ? -8.503 5.268 3.699 1.00 93.19 97 GLN A C 1
ATOM 792 O O . GLN A 1 97 ? -7.614 4.695 4.325 1.00 93.19 97 GLN A O 1
ATOM 797 N N . TYR A 1 98 ? -9.611 5.707 4.302 1.00 94.44 98 TYR A N 1
ATOM 798 C CA . TYR A 1 98 ? -9.787 5.645 5.755 1.00 94.44 98 TYR A CA 1
ATOM 799 C C . TYR A 1 98 ? -9.882 4.201 6.252 1.00 94.44 98 TYR A C 1
ATOM 801 O O . TYR A 1 98 ? -9.366 3.86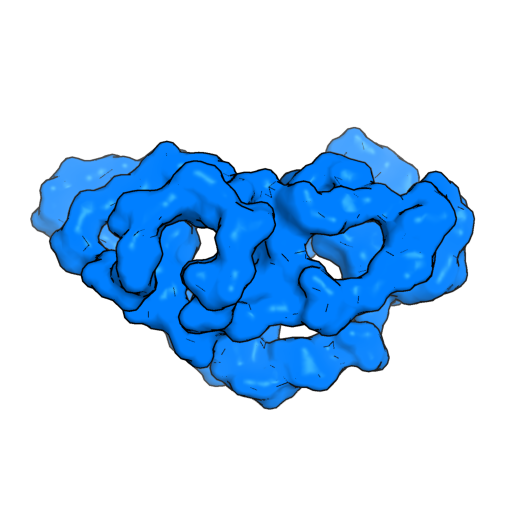7 7.320 1.00 94.44 98 TYR A O 1
ATOM 809 N N . LEU A 1 99 ? -10.490 3.329 5.444 1.00 95.31 99 LEU A N 1
ATOM 810 C CA . LEU A 1 99 ? -10.554 1.892 5.697 1.00 95.31 99 LEU A CA 1
ATOM 811 C C . LEU A 1 99 ? -9.188 1.250 5.465 1.00 95.31 99 LEU A C 1
ATOM 813 O O . LEU A 1 99 ?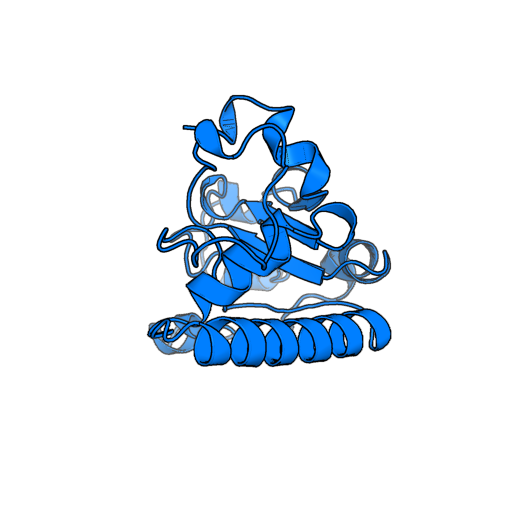 -8.739 0.453 6.284 1.00 95.31 99 LEU A O 1
ATOM 817 N N . MET A 1 100 ? -8.505 1.622 4.377 1.00 95.88 100 MET A N 1
ATOM 818 C CA . MET A 1 100 ? -7.191 1.068 4.046 1.00 95.88 100 MET A CA 1
ATOM 819 C C . MET A 1 100 ? -6.156 1.371 5.130 1.00 95.88 100 MET A C 1
ATOM 821 O O . MET A 1 100 ? -5.473 0.456 5.590 1.00 95.88 100 MET A O 1
ATOM 825 N N . ASN A 1 101 ? -6.098 2.624 5.588 1.00 96.31 101 ASN A N 1
ATOM 826 C CA . ASN A 1 101 ? -5.243 3.059 6.691 1.00 96.31 101 ASN A CA 1
ATOM 827 C C . ASN A 1 101 ? -5.513 2.235 7.953 1.00 96.31 101 ASN A C 1
ATOM 829 O O . ASN A 1 101 ? -4.590 1.676 8.547 1.00 96.31 101 ASN A O 1
ATOM 833 N N . ALA A 1 102 ? -6.787 2.120 8.337 1.00 96.69 102 ALA A N 1
ATOM 834 C CA . ALA A 1 102 ? -7.196 1.392 9.529 1.00 96.69 102 ALA A CA 1
ATOM 835 C C . ALA A 1 102 ? -6.801 -0.091 9.479 1.00 96.69 102 ALA A C 1
ATOM 837 O O . ALA A 1 102 ? -6.248 -0.623 10.446 1.00 96.69 102 ALA A O 1
ATOM 838 N N . ILE A 1 103 ? -7.051 -0.759 8.351 1.00 96.94 103 ILE A N 1
ATOM 839 C CA . ILE A 1 103 ? -6.743 -2.181 8.174 1.00 96.94 103 ILE A CA 1
ATOM 840 C C . ILE A 1 103 ? -5.229 -2.394 8.146 1.00 96.94 103 ILE A C 1
ATOM 842 O O . ILE A 1 103 ? -4.731 -3.255 8.870 1.00 96.94 103 ILE A O 1
ATOM 846 N N . ALA A 1 104 ? -4.482 -1.600 7.375 1.00 96.62 104 ALA A N 1
ATOM 847 C CA . ALA A 1 104 ? -3.035 -1.759 7.269 1.00 96.62 104 ALA A CA 1
ATOM 848 C C . ALA A 1 104 ? -2.333 -1.558 8.617 1.00 96.62 104 ALA A C 1
ATOM 850 O O . ALA A 1 104 ? -1.470 -2.354 8.985 1.00 96.62 104 ALA A O 1
ATOM 851 N N . LEU A 1 105 ? -2.735 -0.540 9.386 1.00 97.25 105 LEU A N 1
ATOM 852 C CA . LEU A 1 105 ? -2.167 -0.268 10.708 1.00 97.25 105 LEU A CA 1
ATOM 853 C C . LEU A 1 105 ? -2.587 -1.298 11.767 1.00 97.25 105 LEU A C 1
ATOM 855 O O . LEU A 1 105 ? -1.856 -1.494 12.734 1.00 97.25 105 LEU A O 1
ATOM 859 N N . THR A 1 106 ? -3.723 -1.978 11.578 1.00 98.06 106 THR A N 1
ATOM 860 C CA . THR A 1 106 ? -4.167 -3.072 12.461 1.00 98.06 106 THR A CA 1
ATOM 861 C C . THR A 1 106 ? -3.474 -4.399 12.137 1.00 98.06 106 THR A C 1
ATOM 863 O O . THR A 1 106 ? -3.153 -5.168 13.042 1.00 98.06 106 THR A O 1
ATOM 866 N N . TYR A 1 107 ? -3.220 -4.685 10.856 1.00 97.38 107 TYR A N 1
ATOM 867 C CA . TYR A 1 107 ? -2.670 -5.965 10.391 1.00 97.38 107 TYR A CA 1
ATOM 868 C C . TYR A 1 107 ? -1.364 -5.798 9.602 1.00 97.38 107 TYR A C 1
ATOM 870 O O . TYR A 1 107 ? -1.260 -6.299 8.480 1.00 97.38 107 TYR A O 1
ATOM 878 N N . PRO A 1 108 ? -0.326 -5.153 10.163 1.00 97.06 108 PRO A N 1
ATOM 879 C CA . PRO A 1 108 ? 0.848 -4.781 9.381 1.00 97.06 108 PRO A CA 1
ATOM 880 C C . PRO A 1 108 ? 1.618 -5.983 8.818 1.00 97.06 108 PRO A C 1
ATOM 882 O O . PRO A 1 108 ? 2.103 -5.928 7.696 1.00 97.06 108 PRO A O 1
ATOM 885 N N . HIS A 1 109 ? 1.616 -7.117 9.524 1.00 96.44 109 HIS A N 1
ATOM 886 C CA . HIS A 1 109 ? 2.235 -8.375 9.082 1.00 96.44 109 HIS A CA 1
ATOM 887 C C . HIS A 1 109 ? 1.580 -9.012 7.840 1.00 96.44 109 HIS A C 1
ATOM 889 O O . HIS A 1 109 ? 2.124 -9.958 7.269 1.00 96.44 109 HIS A O 1
ATOM 895 N N . ARG A 1 110 ? 0.395 -8.537 7.433 1.00 95.81 110 ARG A N 1
ATOM 896 C CA . ARG A 1 110 ? -0.326 -8.997 6.235 1.00 95.81 110 ARG A CA 1
ATOM 897 C C . ARG A 1 110 ? -0.083 -8.104 5.024 1.00 95.81 110 ARG A C 1
ATOM 899 O O . ARG A 1 110 ? -0.620 -8.404 3.961 1.00 95.81 110 ARG A O 1
ATOM 906 N N . ILE A 1 111 ? 0.698 -7.032 5.169 1.00 95.31 111 ILE A N 1
ATOM 907 C CA . ILE A 1 111 ? 0.849 -5.984 4.160 1.00 95.31 111 ILE A CA 1
ATOM 908 C C . ILE A 1 111 ? 2.320 -5.838 3.752 1.00 95.31 111 ILE A C 1
ATOM 910 O O . ILE A 1 111 ? 3.221 -5.763 4.587 1.00 95.31 111 ILE A O 1
ATOM 914 N N . ASN A 1 112 ? 2.552 -5.755 2.447 1.00 94.94 112 ASN A N 1
ATOM 915 C CA . ASN A 1 112 ? 3.720 -5.107 1.871 1.00 94.94 112 ASN A CA 1
ATOM 916 C C . ASN A 1 112 ? 3.317 -3.699 1.440 1.00 94.94 112 ASN A C 1
ATOM 918 O O . ASN A 1 112 ? 2.263 -3.498 0.836 1.00 94.94 112 ASN A O 1
ATOM 922 N N . MET A 1 113 ? 4.173 -2.731 1.731 1.00 94.25 113 MET A N 1
ATOM 923 C CA . MET A 1 113 ? 3.938 -1.336 1.413 1.00 94.25 113 MET A CA 1
ATOM 924 C C . MET A 1 113 ? 4.926 -0.874 0.355 1.00 94.25 113 MET A C 1
ATOM 926 O O . MET A 1 113 ? 6.133 -0.921 0.584 1.00 94.25 113 MET A O 1
ATOM 930 N N . MET A 1 114 ? 4.414 -0.408 -0.780 1.00 93.69 114 MET A N 1
ATOM 931 C CA . MET A 1 114 ? 5.184 0.367 -1.741 1.00 93.69 114 MET A CA 1
ATOM 932 C C . MET A 1 114 ? 5.212 1.824 -1.280 1.00 93.69 114 MET A C 1
ATOM 934 O O . MET A 1 114 ? 4.197 2.511 -1.295 1.00 93.69 114 MET A O 1
ATOM 938 N N . LEU A 1 115 ? 6.378 2.295 -0.858 1.00 94.81 115 LEU A N 1
ATOM 939 C CA . LEU A 1 115 ? 6.624 3.646 -0.369 1.00 94.81 115 LEU A CA 1
ATOM 940 C C . LEU A 1 115 ? 6.707 4.624 -1.546 1.00 94.81 115 LEU A C 1
ATOM 942 O O . LEU A 1 115 ? 7.789 5.110 -1.873 1.00 94.81 115 LEU A O 1
ATOM 946 N N . SER A 1 116 ? 5.579 4.897 -2.203 1.00 92.06 116 SER A N 1
ATOM 947 C CA . SER A 1 116 ? 5.486 5.766 -3.381 1.00 92.06 116 SER A CA 1
ATOM 948 C C . SER A 1 116 ? 6.151 7.130 -3.179 1.00 92.06 116 SER A C 1
ATOM 950 O O . SER A 1 116 ? 6.826 7.617 -4.085 1.00 92.06 116 SER A O 1
ATOM 952 N N . PHE A 1 117 ? 6.049 7.698 -1.973 1.00 92.56 117 PHE A N 1
ATOM 953 C CA . PHE A 1 117 ? 6.694 8.965 -1.597 1.00 92.56 117 PHE A CA 1
ATOM 954 C C . PHE A 1 117 ? 8.232 8.930 -1.620 1.00 92.56 117 PHE A C 1
ATOM 956 O O . PHE A 1 117 ? 8.877 9.975 -1.619 1.00 92.56 117 PHE A O 1
ATOM 963 N N . ARG A 1 118 ? 8.845 7.739 -1.621 1.00 92.62 118 ARG A N 1
ATOM 964 C CA . ARG A 1 118 ? 10.302 7.559 -1.752 1.00 92.62 118 ARG A CA 1
ATOM 965 C C . ARG A 1 118 ? 10.747 7.319 -3.186 1.00 92.62 118 ARG A C 1
ATOM 967 O O . ARG A 1 118 ? 11.944 7.184 -3.437 1.00 92.62 118 ARG A O 1
ATOM 974 N N . THR A 1 119 ? 9.804 7.212 -4.111 1.00 89.06 119 THR A N 1
ATOM 975 C CA . THR A 1 119 ? 10.099 6.847 -5.490 1.00 89.06 119 THR A CA 1
ATOM 976 C C . THR A 1 119 ? 10.485 8.083 -6.286 1.00 89.06 119 THR A C 1
ATOM 978 O O . THR A 1 119 ? 10.055 9.199 -6.015 1.00 89.06 119 THR A O 1
ATOM 981 N N . SER A 1 120 ? 11.299 7.876 -7.312 1.00 83.56 120 SER A N 1
ATOM 982 C CA . SER A 1 120 ? 11.686 8.911 -8.277 1.00 83.56 120 SER A CA 1
ATOM 983 C C . SER A 1 120 ? 10.872 8.828 -9.577 1.00 83.56 120 SER A C 1
ATOM 985 O O . SER A 1 120 ? 11.265 9.368 -10.616 1.00 83.56 120 SER A O 1
ATOM 987 N N . CYS A 1 121 ? 9.741 8.119 -9.523 1.00 83.31 121 CYS A N 1
ATOM 988 C CA . CYS A 1 121 ? 8.944 7.701 -10.673 1.00 83.31 121 CYS A CA 1
ATOM 989 C C . CYS A 1 121 ? 7.799 8.654 -11.034 1.00 83.31 121 CYS A C 1
ATOM 991 O O . CYS A 1 121 ? 6.911 8.293 -11.803 1.00 83.31 121 CYS A O 1
ATOM 993 N N . GLY A 1 122 ? 7.855 9.889 -10.537 1.00 82.56 122 GLY A N 1
ATOM 994 C CA . GLY A 1 122 ? 6.856 10.918 -10.788 1.00 82.56 122 GLY A CA 1
ATOM 995 C C . GLY A 1 122 ? 5.974 11.138 -9.570 1.00 82.56 122 GLY A C 1
ATOM 996 O O . GLY A 1 122 ? 6.465 11.148 -8.447 1.00 82.56 122 GLY A O 1
ATOM 997 N N . ASN A 1 123 ? 4.687 11.361 -9.815 1.00 86.56 123 ASN A N 1
ATOM 998 C CA . ASN A 1 123 ? 3.715 11.599 -8.760 1.00 86.56 123 ASN A CA 1
ATOM 999 C C . ASN A 1 123 ? 3.483 10.311 -7.950 1.00 86.56 123 ASN A C 1
ATOM 1001 O O . ASN A 1 123 ? 3.261 9.244 -8.521 1.00 86.56 123 ASN A O 1
ATOM 1005 N N . GLU A 1 124 ? 3.521 10.430 -6.628 1.00 88.69 124 GLU A N 1
ATOM 1006 C CA . GLU A 1 124 ? 3.381 9.338 -5.670 1.00 88.69 124 GLU A CA 1
ATOM 1007 C C . GLU A 1 124 ? 2.060 8.570 -5.812 1.00 88.69 124 GLU A C 1
ATOM 1009 O O . GLU A 1 124 ? 2.047 7.352 -5.636 1.00 88.69 124 GLU A O 1
ATOM 1014 N N . TRP A 1 125 ? 0.987 9.243 -6.232 1.00 85.69 125 TRP A N 1
ATOM 1015 C CA . TRP A 1 125 ? -0.311 8.620 -6.494 1.00 85.69 125 TRP A CA 1
ATOM 1016 C C . TRP A 1 125 ? -0.283 7.695 -7.725 1.00 85.69 125 TRP A C 1
ATOM 1018 O O . TRP A 1 125 ? -1.143 6.857 -7.944 1.00 85.69 125 TRP A O 1
ATOM 1028 N N . PHE A 1 126 ? 0.718 7.829 -8.592 1.00 84.31 126 PHE A N 1
ATOM 1029 C CA . PHE A 1 126 ? 0.778 7.083 -9.854 1.00 84.31 126 PHE A CA 1
ATOM 1030 C C . PHE A 1 126 ? 2.078 6.310 -9.996 1.00 84.31 126 PHE A C 1
ATOM 1032 O O . PHE A 1 126 ? 2.500 5.999 -11.105 1.00 84.31 126 PHE A O 1
ATOM 1039 N N . ALA A 1 127 ? 2.734 5.998 -8.876 1.00 87.06 127 ALA A N 1
ATOM 1040 C CA . ALA A 1 127 ? 4.038 5.351 -8.883 1.00 87.06 127 ALA A CA 1
ATOM 1041 C C . ALA A 1 127 ? 3.974 3.879 -9.344 1.00 87.06 127 ALA A C 1
ATOM 1043 O O . ALA A 1 127 ? 4.945 3.374 -9.908 1.00 87.06 127 ALA A O 1
ATOM 1044 N N . PHE A 1 128 ? 2.837 3.192 -9.166 1.00 87.44 128 PHE A N 1
ATOM 1045 C CA . PHE A 1 128 ? 2.677 1.778 -9.539 1.00 87.44 128 PHE A CA 1
ATOM 1046 C C . PHE A 1 128 ? 2.835 1.529 -11.040 1.00 87.44 128 PHE A C 1
ATOM 1048 O O . PHE A 1 128 ? 3.473 0.549 -11.430 1.00 87.44 128 PHE A O 1
ATOM 1055 N N . GLY A 1 129 ? 2.272 2.407 -11.876 1.00 86.19 129 GLY A N 1
ATOM 1056 C CA . GLY A 1 129 ? 2.418 2.359 -13.332 1.00 86.19 129 GLY A CA 1
ATOM 1057 C C . GLY A 1 129 ? 3.883 2.201 -13.766 1.00 86.19 129 GLY A C 1
ATOM 1058 O O . GLY A 1 129 ? 4.266 1.120 -14.214 1.00 86.19 129 GLY A O 1
ATOM 1059 N N . PRO A 1 130 ? 4.724 3.238 -13.595 1.00 86.31 130 PRO A N 1
ATOM 1060 C CA . PRO A 1 130 ? 6.143 3.175 -13.904 1.00 86.31 130 PRO A CA 1
ATOM 1061 C C . PRO A 1 130 ? 6.876 2.066 -13.160 1.00 86.31 130 PRO A C 1
ATOM 1063 O O . PRO A 1 130 ? 7.644 1.354 -13.793 1.00 86.31 130 PRO A O 1
ATOM 1066 N N . LEU A 1 131 ? 6.682 1.895 -11.848 1.00 88.38 131 LEU A N 1
ATOM 1067 C CA . LEU A 1 131 ? 7.512 0.971 -11.062 1.00 88.38 131 LEU A CA 1
ATOM 1068 C C . LEU A 1 131 ? 7.353 -0.483 -11.483 1.00 88.38 131 LEU A C 1
ATOM 1070 O O . LEU A 1 131 ? 8.357 -1.196 -11.564 1.00 88.38 131 LEU A O 1
ATOM 1074 N N . LEU A 1 132 ? 6.117 -0.895 -11.767 1.00 89.00 132 LEU A N 1
ATOM 1075 C CA . LEU A 1 132 ? 5.791 -2.270 -12.136 1.00 89.00 132 LEU A CA 1
ATOM 1076 C C . LEU A 1 132 ? 5.842 -2.517 -13.651 1.00 89.00 132 LEU A C 1
ATOM 1078 O O . LEU A 1 132 ? 5.560 -3.631 -14.082 1.00 89.00 132 LEU A O 1
ATOM 1082 N N . ALA A 1 133 ? 6.190 -1.515 -14.461 1.00 89.00 133 ALA A N 1
ATOM 1083 C CA . ALA A 1 133 ? 6.423 -1.690 -15.891 1.00 89.00 133 ALA A CA 1
ATOM 1084 C C . ALA A 1 133 ? 7.778 -2.358 -16.171 1.00 89.00 133 ALA A C 1
ATOM 1086 O O . ALA A 1 133 ? 8.726 -2.255 -15.382 1.00 89.00 133 ALA A O 1
ATOM 1087 N N . ASN A 1 134 ? 7.896 -3.007 -17.330 1.00 89.88 134 ASN A N 1
ATOM 1088 C CA . ASN A 1 134 ? 9.176 -3.569 -17.753 1.00 89.88 134 ASN A CA 1
ATOM 1089 C C . ASN A 1 134 ? 10.147 -2.467 -18.230 1.00 89.88 134 ASN A C 1
ATOM 1091 O O . ASN A 1 134 ? 9.760 -1.326 -18.490 1.00 89.88 134 ASN A O 1
ATOM 1095 N N . GLN A 1 135 ? 11.434 -2.799 -18.365 1.00 88.88 135 GLN A N 1
ATOM 1096 C CA . GLN A 1 135 ? 12.457 -1.808 -18.717 1.00 88.88 135 GLN A CA 1
ATOM 1097 C C . GLN A 1 135 ? 12.232 -1.156 -20.090 1.00 88.88 135 GLN A C 1
ATOM 1099 O O . GLN A 1 135 ? 12.460 0.044 -20.246 1.00 88.88 135 GLN A O 1
ATOM 1104 N N . ALA A 1 136 ? 11.769 -1.929 -21.073 1.00 90.12 136 ALA A N 1
ATOM 1105 C CA . ALA A 1 136 ? 11.519 -1.426 -22.419 1.00 90.12 136 ALA A CA 1
ATOM 1106 C C . ALA A 1 136 ? 10.365 -0.412 -22.427 1.00 90.12 136 ALA A C 1
ATOM 1108 O O . ALA A 1 136 ? 10.462 0.638 -23.061 1.00 90.12 136 ALA A O 1
ATOM 1109 N N . GLU A 1 137 ? 9.301 -0.672 -21.667 1.00 89.31 137 GLU A N 1
ATOM 1110 C CA . GLU A 1 137 ? 8.189 0.259 -21.478 1.00 89.31 137 GLU A CA 1
ATOM 1111 C C . GLU A 1 137 ? 8.626 1.510 -20.727 1.00 89.31 137 GLU A C 1
ATOM 1113 O O . GLU A 1 137 ? 8.266 2.618 -21.128 1.00 89.31 137 GLU A O 1
ATOM 1118 N N . LYS A 1 138 ? 9.451 1.358 -19.682 1.00 88.12 138 LYS A N 1
ATOM 1119 C CA . LYS A 1 138 ? 9.961 2.503 -18.923 1.00 88.12 138 LYS A CA 1
ATOM 1120 C C . LYS A 1 138 ? 10.750 3.472 -19.812 1.00 88.12 138 LYS A C 1
ATOM 1122 O O . LYS A 1 138 ? 10.591 4.688 -19.701 1.00 88.12 138 LYS A O 1
ATOM 1127 N N . GLN A 1 139 ? 11.566 2.927 -20.716 1.00 88.19 139 GLN A N 1
ATOM 1128 C CA . GLN A 1 139 ? 12.330 3.687 -21.708 1.00 88.19 139 GLN A CA 1
ATOM 1129 C C . GLN A 1 139 ? 11.430 4.304 -22.782 1.00 88.19 139 GLN A C 1
ATOM 1131 O O . GLN A 1 139 ? 11.550 5.494 -23.070 1.00 88.19 139 GLN A O 1
ATOM 1136 N N . LYS A 1 140 ? 10.494 3.523 -23.339 1.00 87.31 140 LYS A N 1
ATOM 1137 C CA . LYS A 1 140 ? 9.529 3.972 -24.358 1.00 87.31 140 LYS A CA 1
ATOM 1138 C C . LYS A 1 140 ? 8.681 5.148 -23.869 1.00 87.31 140 LYS A C 1
ATOM 1140 O O . LYS A 1 140 ? 8.410 6.067 -24.634 1.00 87.31 140 LYS A O 1
ATOM 1145 N N . LEU A 1 141 ? 8.280 5.117 -22.600 1.00 84.31 141 LEU A N 1
ATOM 1146 C CA . LEU A 1 141 ? 7.474 6.154 -21.951 1.00 84.31 141 LEU A CA 1
ATOM 1147 C C . LEU A 1 141 ? 8.311 7.307 -21.377 1.00 84.31 141 LEU A C 1
ATOM 1149 O O . LEU A 1 141 ? 7.753 8.208 -20.755 1.00 84.31 141 LEU A O 1
ATOM 1153 N N . ALA A 1 142 ? 9.629 7.295 -21.604 1.00 85.94 142 ALA A N 1
ATOM 1154 C CA . ALA A 1 142 ? 10.563 8.341 -21.202 1.00 85.94 142 ALA A CA 1
ATOM 1155 C C . ALA A 1 142 ? 10.504 8.700 -19.702 1.00 85.94 142 ALA A C 1
ATOM 1157 O O . ALA A 1 142 ? 10.657 9.866 -19.331 1.00 85.94 142 ALA A O 1
ATOM 1158 N N . PHE A 1 143 ? 10.314 7.711 -18.819 1.00 85.12 143 PHE A N 1
ATOM 1159 C CA . PHE A 1 143 ? 10.468 7.948 -17.380 1.00 85.12 143 PHE A CA 1
ATOM 1160 C C . PHE A 1 143 ? 11.917 8.322 -17.039 1.00 85.12 143 PHE A C 1
ATOM 1162 O O . PHE A 1 143 ? 12.848 7.984 -17.774 1.00 85.12 143 PHE A O 1
ATOM 1169 N N . SER A 1 144 ? 12.120 9.006 -15.908 1.00 84.69 144 SER A N 1
ATOM 1170 C CA . SER A 1 144 ? 13.449 9.438 -15.454 1.00 84.69 144 SER A CA 1
ATOM 1171 C C . SER A 1 144 ? 14.432 8.261 -15.357 1.00 84.69 144 SER A C 1
ATOM 1173 O O . SER A 1 144 ? 14.039 7.141 -15.030 1.00 84.69 144 SER A O 1
ATOM 1175 N N . ILE A 1 145 ? 15.728 8.509 -15.593 1.00 85.06 145 ILE A N 1
ATOM 1176 C CA . ILE A 1 145 ? 16.782 7.486 -15.438 1.00 85.06 145 ILE A CA 1
ATOM 1177 C C . ILE A 1 145 ? 16.731 6.878 -14.029 1.00 85.06 145 ILE A C 1
ATOM 1179 O O . ILE A 1 145 ? 16.824 5.664 -13.869 1.00 85.06 145 ILE A O 1
ATOM 1183 N N . THR A 1 146 ? 16.503 7.706 -13.008 1.00 87.44 146 THR A N 1
ATOM 1184 C CA . THR A 1 146 ? 16.363 7.244 -11.624 1.00 87.44 146 THR A CA 1
ATOM 1185 C C . THR A 1 146 ? 15.202 6.259 -11.468 1.00 87.44 146 THR A C 1
ATOM 1187 O O . THR A 1 146 ? 15.377 5.211 -10.855 1.00 87.44 146 THR A O 1
ATOM 1190 N N . CYS A 1 147 ? 14.052 6.525 -12.094 1.00 87.19 147 CYS A N 1
ATOM 1191 C CA . CYS A 1 147 ? 12.919 5.603 -12.084 1.00 87.19 147 CYS A CA 1
ATOM 1192 C C . CYS A 1 147 ? 13.201 4.308 -12.859 1.00 87.19 147 CYS A C 1
ATOM 1194 O O . CYS A 1 147 ? 12.823 3.217 -12.428 1.00 87.19 147 CYS A O 1
ATOM 1196 N N . GLN A 1 148 ? 13.895 4.414 -13.995 1.00 85.50 148 GLN A N 1
ATOM 1197 C CA . GLN A 1 148 ? 14.282 3.261 -14.809 1.00 85.50 148 GLN A CA 1
ATOM 1198 C C . GLN A 1 148 ? 15.160 2.274 -14.030 1.00 85.50 148 GLN A C 1
ATOM 1200 O O . GLN A 1 148 ? 15.025 1.068 -14.207 1.00 85.50 148 GLN A O 1
ATOM 1205 N N . HIS A 1 149 ? 16.019 2.772 -13.142 1.00 85.81 149 HIS A N 1
ATOM 1206 C CA . HIS A 1 149 ? 16.917 1.952 -12.328 1.00 85.81 149 HIS A CA 1
ATOM 1207 C C . HIS A 1 149 ? 16.429 1.726 -10.890 1.00 85.81 149 HIS A C 1
ATOM 1209 O O . HIS A 1 149 ? 17.168 1.161 -10.085 1.00 85.81 149 HIS A O 1
ATOM 1215 N N . GLN A 1 150 ? 15.202 2.138 -10.551 1.00 88.00 150 GLN A N 1
ATOM 1216 C CA . GLN A 1 150 ? 14.670 1.980 -9.200 1.00 88.00 150 GLN A CA 1
ATOM 1217 C C . GLN A 1 150 ? 14.550 0.496 -8.837 1.00 88.00 150 GLN A C 1
ATOM 1219 O O . GLN A 1 150 ? 13.823 -0.263 -9.482 1.00 88.00 150 GLN A O 1
ATOM 1224 N N . ASN A 1 151 ? 15.228 0.096 -7.762 1.00 88.69 151 ASN A N 1
ATOM 1225 C CA . ASN A 1 151 ? 15.117 -1.249 -7.223 1.00 88.69 151 ASN A CA 1
ATOM 1226 C C . ASN A 1 151 ? 13.848 -1.375 -6.364 1.00 88.69 151 ASN A C 1
ATOM 1228 O O . ASN A 1 151 ? 13.661 -0.620 -5.407 1.00 88.69 151 ASN A O 1
ATOM 1232 N N . LEU A 1 152 ? 12.988 -2.345 -6.689 1.00 89.25 152 LEU A N 1
ATOM 1233 C CA . LEU A 1 152 ? 11.736 -2.585 -5.969 1.00 89.25 152 LEU A CA 1
ATOM 1234 C C . LEU A 1 152 ? 11.965 -2.941 -4.496 1.00 89.25 152 LEU A C 1
ATOM 1236 O O . LEU A 1 152 ? 11.176 -2.522 -3.656 1.00 89.25 152 LEU A O 1
ATOM 1240 N N . SER A 1 153 ? 13.055 -3.636 -4.149 1.00 88.19 153 SER A N 1
ATOM 1241 C CA . SER A 1 153 ? 13.335 -4.006 -2.752 1.00 88.19 153 SER A CA 1
ATOM 1242 C C . SER A 1 153 ? 13.702 -2.817 -1.857 1.00 88.19 153 SER A C 1
ATOM 1244 O O . SER A 1 153 ? 13.746 -2.961 -0.640 1.00 88.19 153 SER A O 1
ATOM 1246 N N . GLU A 1 154 ? 14.011 -1.653 -2.435 1.00 89.69 154 GLU A N 1
ATOM 1247 C CA . GLU A 1 154 ? 14.320 -0.430 -1.678 1.00 89.69 154 GLU A CA 1
ATOM 1248 C C . GLU A 1 154 ? 13.069 0.375 -1.320 1.00 89.69 154 GLU A C 1
ATOM 1250 O O . GLU A 1 154 ? 13.093 1.177 -0.385 1.00 89.69 154 GLU A O 1
ATOM 1255 N N . VAL A 1 155 ? 11.992 0.180 -2.082 1.00 92.88 155 VAL A N 1
ATOM 1256 C CA . VAL A 1 155 ? 10.747 0.948 -1.963 1.00 92.88 155 VAL A CA 1
ATOM 1257 C C . VAL A 1 155 ? 9.553 0.080 -1.592 1.00 92.88 155 VAL A C 1
ATOM 1259 O O . VAL A 1 155 ? 8.527 0.630 -1.227 1.00 92.88 155 VAL A O 1
ATOM 1262 N N . ILE A 1 156 ? 9.664 -1.248 -1.643 1.00 93.81 156 ILE A N 1
ATOM 1263 C CA . ILE A 1 156 ? 8.642 -2.177 -1.159 1.00 93.81 156 ILE A CA 1
ATOM 1264 C C . ILE A 1 156 ? 9.160 -2.867 0.093 1.00 93.81 156 ILE A C 1
ATOM 1266 O O . ILE A 1 156 ? 10.167 -3.572 0.051 1.00 93.81 156 ILE A O 1
ATOM 1270 N N . ILE A 1 157 ? 8.449 -2.683 1.204 1.00 95.06 157 ILE A N 1
ATOM 1271 C CA . ILE A 1 157 ? 8.832 -3.240 2.502 1.00 95.06 157 ILE A CA 1
ATOM 1272 C C . ILE A 1 157 ? 7.670 -3.990 3.165 1.00 95.06 157 ILE A C 1
ATOM 1274 O O . ILE A 1 157 ? 6.513 -3.625 2.962 1.00 95.06 157 ILE A O 1
ATOM 1278 N N . PRO A 1 158 ? 7.953 -4.987 4.019 1.00 95.69 158 PRO A N 1
ATOM 1279 C CA . PRO A 1 158 ? 7.035 -5.418 5.073 1.00 95.69 158 PRO A CA 1
ATOM 1280 C C . PRO A 1 158 ? 6.522 -4.215 5.875 1.00 95.69 158 PRO A C 1
ATOM 1282 O O . PRO A 1 158 ? 7.337 -3.455 6.407 1.00 95.69 158 PRO A O 1
ATOM 1285 N N . PHE A 1 159 ? 5.205 -4.008 5.969 1.00 96.31 159 PHE A N 1
ATOM 1286 C CA . PHE A 1 159 ? 4.686 -2.803 6.624 1.00 96.31 159 PHE A CA 1
ATOM 1287 C C . PHE A 1 159 ? 4.995 -2.769 8.124 1.00 96.31 159 PHE A C 1
ATOM 1289 O O . PHE A 1 159 ? 5.229 -1.701 8.684 1.00 96.31 159 PHE A O 1
ATOM 1296 N N . GLU A 1 160 ? 5.115 -3.929 8.769 1.00 96.94 160 GLU A N 1
ATOM 1297 C CA . GLU A 1 160 ? 5.541 -4.036 10.166 1.00 96.94 160 GLU A CA 1
ATOM 1298 C C . GLU A 1 160 ? 6.933 -3.441 10.439 1.00 96.94 160 GLU A C 1
ATOM 1300 O O . GLU A 1 160 ? 7.241 -3.102 11.579 1.00 96.94 160 GLU A O 1
ATOM 1305 N N . ASN A 1 161 ? 7.750 -3.251 9.398 1.00 97.12 161 ASN A N 1
ATOM 1306 C CA . ASN A 1 161 ? 9.085 -2.669 9.500 1.00 97.12 161 ASN A CA 1
ATOM 1307 C C . ASN A 1 161 ? 9.112 -1.152 9.247 1.00 97.12 161 ASN A C 1
ATOM 1309 O O . ASN A 1 161 ? 10.186 -0.557 9.333 1.00 97.12 161 ASN A O 1
ATOM 1313 N N . ILE A 1 162 ? 7.975 -0.504 8.948 1.00 96.88 162 ILE A N 1
ATOM 1314 C CA . ILE A 1 162 ? 7.927 0.931 8.603 1.00 96.88 162 ILE A CA 1
ATOM 1315 C C . ILE A 1 162 ? 8.553 1.814 9.691 1.00 96.88 162 ILE A C 1
ATOM 1317 O O . ILE A 1 162 ? 9.297 2.739 9.375 1.00 96.88 162 ILE A O 1
ATOM 1321 N N . CYS A 1 163 ? 8.321 1.481 10.966 1.00 97.00 163 CYS A N 1
ATOM 1322 C CA . CYS A 1 163 ? 8.805 2.249 12.112 1.00 97.00 163 CYS A CA 1
ATOM 1323 C C . CYS A 1 163 ? 10.311 2.065 12.395 1.00 97.00 163 CYS A C 1
ATOM 1325 O O . CYS A 1 163 ? 10.851 2.762 13.252 1.00 97.00 163 CYS A O 1
ATOM 1327 N N . ASN A 1 164 ? 10.994 1.145 11.701 1.00 96.44 164 ASN A N 1
ATOM 1328 C CA . ASN A 1 164 ? 12.419 0.861 11.916 1.00 96.44 164 ASN A CA 1
ATOM 1329 C C . ASN A 1 164 ? 13.343 1.851 11.188 1.00 96.44 164 ASN A C 1
ATOM 1331 O O . ASN A 1 164 ? 14.542 1.881 11.457 1.00 96.44 164 ASN A O 1
ATOM 1335 N N . ASP A 1 165 ? 12.807 2.649 10.263 1.00 94.50 165 ASP A N 1
ATOM 1336 C CA . ASP A 1 165 ? 13.558 3.629 9.481 1.00 94.50 165 ASP A CA 1
ATOM 1337 C C . ASP A 1 165 ? 12.939 5.016 9.663 1.00 94.50 165 ASP A C 1
ATOM 1339 O O . ASP A 1 165 ? 11.814 5.279 9.236 1.00 94.50 165 ASP A O 1
ATOM 1343 N N . SER A 1 166 ? 13.692 5.925 10.283 1.00 93.12 166 SER A N 1
ATOM 1344 C CA . SER A 1 166 ? 13.234 7.286 10.575 1.00 93.12 166 SER A CA 1
ATOM 1345 C C . SER A 1 166 ? 12.912 8.103 9.325 1.00 93.12 166 SER A C 1
ATOM 1347 O O . SER A 1 166 ? 12.182 9.082 9.428 1.00 93.12 166 SER A O 1
ATOM 1349 N N . ARG A 1 167 ? 13.403 7.704 8.144 1.00 93.38 167 ARG A N 1
ATOM 1350 C CA . ARG A 1 167 ? 13.084 8.358 6.863 1.00 93.38 167 ARG A CA 1
ATOM 1351 C C . ARG A 1 167 ? 11.654 8.089 6.397 1.00 93.38 167 ARG A C 1
ATOM 1353 O O . ARG A 1 167 ? 11.163 8.794 5.522 1.00 93.38 167 ARG A O 1
ATOM 1360 N N . ASN A 1 168 ? 11.002 7.069 6.953 1.00 94.12 168 ASN A N 1
ATOM 1361 C CA . ASN A 1 168 ? 9.627 6.705 6.623 1.00 94.12 168 ASN A CA 1
ATOM 1362 C C . ASN A 1 168 ? 8.601 7.369 7.556 1.00 94.12 168 ASN A C 1
ATOM 1364 O O . ASN A 1 168 ? 7.407 7.097 7.427 1.00 94.12 168 ASN A O 1
ATOM 1368 N N . ILE A 1 169 ? 9.061 8.193 8.505 1.00 94.06 169 ILE A N 1
ATOM 1369 C CA . ILE A 1 169 ? 8.254 8.753 9.588 1.00 94.06 169 ILE A CA 1
ATOM 1370 C C . ILE A 1 169 ? 8.374 10.282 9.587 1.00 94.06 169 ILE A C 1
ATOM 1372 O O . ILE A 1 169 ? 9.478 10.803 9.426 1.00 94.06 169 ILE A O 1
ATOM 1376 N N . ILE A 1 170 ? 7.265 10.986 9.826 1.00 92.69 170 ILE A N 1
ATOM 1377 C CA . ILE A 1 170 ? 7.215 12.445 10.046 1.00 92.69 170 ILE A CA 1
ATOM 1378 C C . ILE A 1 170 ? 6.720 12.805 11.446 1.00 92.69 170 ILE A C 1
ATOM 1380 O O . ILE A 1 170 ? 5.880 12.062 12.012 1.00 92.69 170 ILE A O 1
#

Radius of gyration: 16.15 Å; chains: 1; bounding box: 39×28×42 Å